Protein AF-A0A8T4DYE3-F1 (afdb_monomer)

Secondary structure (DSSP, 8-state):
--EEEEHHHHSSS---PEEEESSHHHHHHHHHHHHHHH-HHHHTT--HHHHHHHHHHHHHHH-

pLDDT: mean 87.37, std 4.98, range [66.06, 92.31]

Radius of gyration: 10.71 Å; Cα contacts (8 Å, |Δi|>4): 66; chains: 1; bounding box: 28×16×23 Å

Foldseek 3Di:
DKDWDALVQLDVDPGRDIFIDPDLVSSLVSSLVCCVPPVVVVNVVDDPVSSVSSSVSSVVRND

Solvent-accessible surface area (backbone atoms only — not comparable to full-atom values): 3708 Å² total; per-residue (Å²): 122,78,46,76,46,43,48,37,78,74,40,100,53,92,45,79,53,76,39,63,29,78,48,55,67,49,32,48,52,47,50,52,55,47,28,61,69,81,35,45,76,61,50,72,72,55,49,74,68,56,51,50,53,46,50,54,50,45,44,66,73,71,108

Structure (mmCIF, N/CA/C/O backbone):
data_AF-A0A8T4DYE3-F1
#
_entry.id   AF-A0A8T4DYE3-F1
#
loop_
_atom_site.group_PDB
_atom_site.id
_atom_site.type_symbol
_atom_site.label_atom_id
_atom_site.label_alt_id
_atom_site.label_comp_id
_atom_site.label_asym_id
_atom_site.label_entity_id
_atom_site.label_seq_id
_atom_site.pdbx_PDB_ins_code
_atom_site.Cartn_x
_atom_site.Cartn_y
_atom_site.Cartn_z
_atom_site.occupancy
_atom_site.B_iso_or_equiv
_atom_site.auth_seq_id
_atom_site.auth_comp_id
_atom_site.auth_asym_id
_atom_site.auth_atom_id
_atom_site.pdbx_PDB_model_num
ATOM 1 N N . MET A 1 1 ? -14.580 -3.983 11.252 1.00 66.06 1 MET A N 1
ATOM 2 C CA . MET A 1 1 ? -15.309 -3.619 10.012 1.00 66.06 1 MET A CA 1
ATOM 3 C C . MET A 1 1 ? -14.250 -3.404 8.943 1.00 66.06 1 MET A C 1
ATOM 5 O O . MET A 1 1 ? -13.385 -2.570 9.171 1.00 66.06 1 MET A O 1
ATOM 9 N N . MET A 1 2 ? -14.244 -4.184 7.857 1.00 73.94 2 MET A N 1
ATOM 10 C CA . MET A 1 2 ? -13.178 -4.115 6.845 1.00 73.94 2 MET A CA 1
ATOM 11 C C . MET A 1 2 ? -13.179 -2.740 6.166 1.00 73.94 2 MET A C 1
ATOM 13 O O . MET A 1 2 ? -14.188 -2.339 5.581 1.00 73.94 2 MET A O 1
ATOM 17 N N . LYS A 1 3 ? -12.064 -2.010 6.256 1.00 80.38 3 LYS A N 1
ATOM 18 C CA . LYS A 1 3 ? -11.914 -0.688 5.638 1.00 80.38 3 LYS A CA 1
ATOM 19 C C . LYS A 1 3 ? -11.330 -0.857 4.234 1.00 80.38 3 LYS A C 1
ATOM 21 O O . LYS A 1 3 ? -10.535 -1.760 3.972 1.00 80.38 3 LYS A O 1
ATOM 26 N N . CYS A 1 4 ? -11.764 0.003 3.317 1.00 85.50 4 CYS A N 1
ATOM 27 C CA . CYS A 1 4 ? -11.299 0.027 1.934 1.00 85.50 4 CYS A CA 1
ATOM 28 C C . CYS A 1 4 ? -10.711 1.406 1.638 1.00 85.50 4 CYS A C 1
ATOM 30 O O . CYS A 1 4 ? -11.399 2.406 1.830 1.00 85.50 4 CYS A O 1
ATOM 32 N N . ILE A 1 5 ? -9.473 1.450 1.152 1.00 89.25 5 ILE A N 1
ATOM 33 C CA . ILE A 1 5 ? -8.773 2.689 0.785 1.00 89.25 5 ILE A CA 1
ATOM 34 C C . ILE A 1 5 ? -8.288 2.557 -0.656 1.00 89.25 5 ILE A C 1
ATOM 36 O O . ILE A 1 5 ? -7.828 1.485 -1.052 1.00 89.25 5 ILE A O 1
ATOM 40 N N . LYS A 1 6 ? -8.378 3.608 -1.472 1.00 91.12 6 LYS A N 1
ATOM 41 C CA . LYS A 1 6 ? -7.767 3.592 -2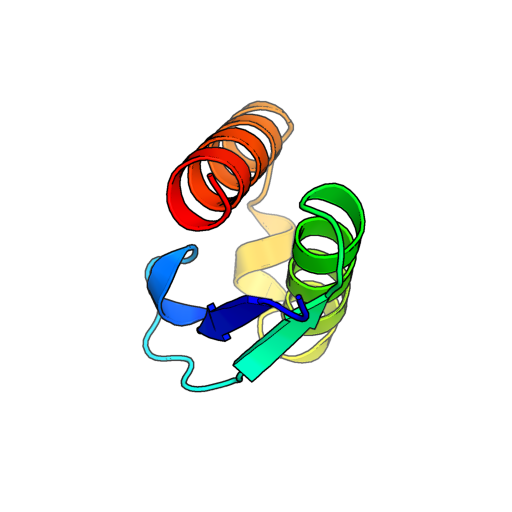.806 1.00 91.12 6 LYS A CA 1
ATOM 42 C C . LYS A 1 6 ? -6.290 3.925 -2.698 1.00 91.12 6 LYS A C 1
ATOM 44 O O . LYS A 1 6 ? -5.896 4.779 -1.912 1.00 91.12 6 LYS A O 1
ATOM 49 N N . CYS A 1 7 ? -5.461 3.317 -3.540 1.00 90.69 7 CYS A N 1
ATOM 50 C CA . CYS A 1 7 ? -4.039 3.655 -3.598 1.00 90.69 7 CYS A CA 1
ATOM 51 C C . CYS A 1 7 ? -3.831 5.165 -3.824 1.00 90.69 7 CYS A C 1
ATOM 53 O O . CYS A 1 7 ? -3.024 5.777 -3.123 1.00 90.69 7 CYS A O 1
ATOM 55 N N . SER A 1 8 ? -4.640 5.772 -4.698 1.00 89.38 8 SER A N 1
ATOM 56 C CA . SER A 1 8 ? -4.665 7.217 -4.957 1.00 89.38 8 SER A CA 1
ATOM 57 C C . SER A 1 8 ? -5.062 8.095 -3.763 1.00 89.38 8 SER A C 1
ATOM 59 O O . SER A 1 8 ? -4.779 9.289 -3.775 1.00 89.38 8 SER A O 1
ATOM 61 N N . ASP A 1 9 ? -5.729 7.549 -2.740 1.00 87.69 9 ASP A N 1
ATOM 62 C CA . ASP A 1 9 ? -6.090 8.321 -1.539 1.00 87.69 9 ASP A CA 1
ATOM 63 C C . ASP A 1 9 ? -4.856 8.580 -0.659 1.00 87.69 9 ASP A C 1
ATOM 65 O O . ASP A 1 9 ? -4.801 9.545 0.105 1.00 87.69 9 ASP A O 1
ATOM 69 N N . VAL A 1 10 ? -3.835 7.726 -0.778 1.00 86.38 10 VAL A N 1
ATOM 70 C CA . VAL A 1 10 ? -2.640 7.741 0.079 1.00 86.38 10 VAL A CA 1
ATOM 71 C C . VAL A 1 10 ? -1.399 8.189 -0.695 1.00 86.38 10 VAL A C 1
ATOM 73 O O . VAL A 1 10 ? -0.595 8.997 -0.204 1.00 86.38 10 VAL A O 1
ATOM 76 N N . MET A 1 11 ? -1.270 7.696 -1.927 1.00 81.06 11 MET A N 1
ATOM 77 C CA . MET A 1 11 ? -0.197 7.991 -2.872 1.00 81.06 11 MET A CA 1
ATOM 78 C C . MET A 1 11 ? -0.674 9.040 -3.875 1.00 81.06 11 MET A C 1
ATOM 80 O O . MET A 1 11 ? -1.806 8.996 -4.340 1.00 81.06 11 MET A O 1
ATOM 84 N N . ARG A 1 12 ? 0.191 9.990 -4.247 1.00 74.12 12 ARG A N 1
ATOM 85 C CA . ARG A 1 12 ? -0.140 11.027 -5.242 1.00 74.12 12 ARG A CA 1
ATOM 86 C C . ARG A 1 12 ? -0.051 10.475 -6.671 1.00 74.12 12 ARG A C 1
ATOM 88 O O . ARG A 1 12 ? 0.726 10.969 -7.481 1.00 74.12 12 ARG A O 1
ATOM 95 N N . ASN A 1 13 ? -0.837 9.449 -6.969 1.00 78.19 13 ASN A N 1
ATOM 96 C CA .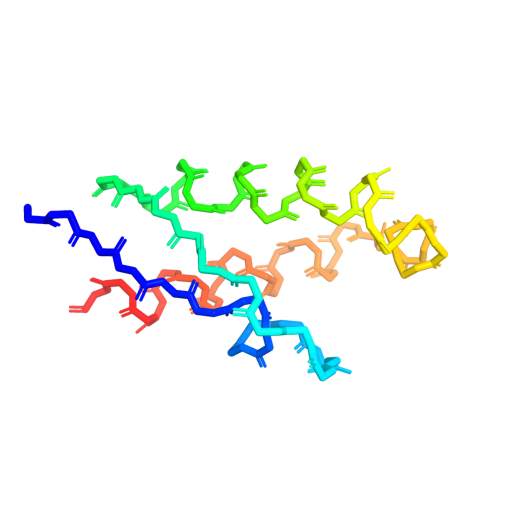 ASN A 1 13 ? -0.934 8.848 -8.292 1.00 78.19 13 ASN A CA 1
ATOM 97 C C . ASN A 1 13 ? -2.404 8.643 -8.695 1.00 78.19 13 ASN A C 1
ATOM 99 O O . ASN A 1 13 ? -3.320 8.808 -7.894 1.00 78.19 13 ASN A O 1
ATOM 103 N N . SER A 1 14 ? -2.640 8.302 -9.961 1.00 84.44 14 SER A N 1
ATOM 104 C CA . SER A 1 14 ? -3.974 8.023 -10.508 1.00 84.44 14 SER A CA 1
ATOM 105 C C . SER A 1 14 ? -4.407 6.558 -10.318 1.00 84.44 14 SER A C 1
ATOM 107 O O . SER A 1 14 ? -5.268 6.065 -11.047 1.00 84.44 14 SER A O 1
ATOM 109 N N . CYS A 1 15 ? -3.814 5.830 -9.362 1.00 89.88 15 CYS A N 1
ATOM 110 C CA . CYS A 1 15 ? -4.078 4.406 -9.183 1.00 89.88 15 CYS A CA 1
ATOM 111 C C . CYS A 1 15 ? -5.420 4.151 -8.483 1.00 89.88 15 CYS A C 1
ATOM 113 O O . CYS A 1 15 ? -5.590 4.435 -7.298 1.00 89.88 15 CYS A O 1
ATOM 115 N N . SER A 1 16 ? -6.352 3.519 -9.198 1.00 90.00 16 SER A N 1
ATOM 116 C CA . SER A 1 16 ? -7.681 3.151 -8.695 1.00 90.00 16 SER A CA 1
ATOM 117 C C . SER A 1 16 ? -7.720 1.835 -7.903 1.00 90.00 16 SER A C 1
ATOM 119 O O . SER A 1 16 ? -8.806 1.371 -7.553 1.00 90.00 16 SER A O 1
ATOM 121 N N . PHE A 1 17 ? -6.566 1.222 -7.617 1.00 92.25 17 PHE A N 1
ATOM 122 C CA . PHE A 1 17 ? -6.496 -0.049 -6.896 1.00 92.25 17 PHE A CA 1
ATOM 123 C C . PHE A 1 17 ? -7.064 0.088 -5.477 1.00 92.25 17 PHE A C 1
ATOM 125 O O . PHE A 1 17 ? -6.682 0.995 -4.734 1.00 92.25 17 PHE A O 1
ATOM 132 N N . ILE A 1 18 ? -7.975 -0.819 -5.111 1.00 91.06 18 ILE A N 1
ATOM 133 C CA . ILE A 1 18 ? -8.629 -0.835 -3.800 1.00 91.06 18 ILE A CA 1
ATOM 134 C C . ILE A 1 18 ? -7.844 -1.738 -2.858 1.00 91.06 18 ILE A C 1
ATOM 136 O O . ILE A 1 18 ? -7.742 -2.944 -3.071 1.00 91.06 18 ILE A O 1
ATOM 140 N N . LEU A 1 19 ? -7.348 -1.150 -1.782 1.00 90.38 19 LEU A N 1
ATOM 141 C CA . LEU A 1 19 ? -6.639 -1.825 -0.711 1.00 90.38 19 LEU A CA 1
ATOM 142 C C . LEU A 1 19 ? -7.629 -2.130 0.401 1.00 90.38 19 LEU A C 1
ATOM 144 O O . LEU A 1 19 ? -8.380 -1.256 0.838 1.00 90.38 19 LEU A O 1
ATOM 148 N N . ARG A 1 20 ? -7.645 -3.388 0.830 1.00 90.00 20 ARG A N 1
ATOM 149 C CA . ARG A 1 20 ? -8.538 -3.889 1.873 1.00 90.00 20 ARG A CA 1
ATOM 150 C C . ARG A 1 20 ? -7.702 -4.329 3.066 1.00 90.00 20 ARG A C 1
ATOM 152 O O . ARG A 1 20 ? -6.616 -4.871 2.873 1.00 90.00 20 ARG A O 1
ATOM 159 N N . GLY A 1 21 ? -8.210 -4.098 4.266 1.00 89.44 21 GLY A N 1
ATOM 160 C CA . GLY A 1 21 ? -7.596 -4.556 5.509 1.00 89.44 21 GLY A CA 1
ATOM 161 C C . GLY A 1 21 ? -8.510 -4.288 6.696 1.00 89.44 21 GLY A C 1
ATOM 162 O O . GLY A 1 21 ? -9.433 -3.466 6.617 1.00 89.44 21 GLY A O 1
ATOM 163 N N . GLU A 1 22 ? -8.286 -5.014 7.785 1.00 89.81 22 GLU A N 1
ATOM 164 C CA . GLU A 1 22 ? -9.017 -4.814 9.035 1.00 89.81 22 GLU A CA 1
ATOM 165 C C . GLU A 1 22 ? -8.295 -3.806 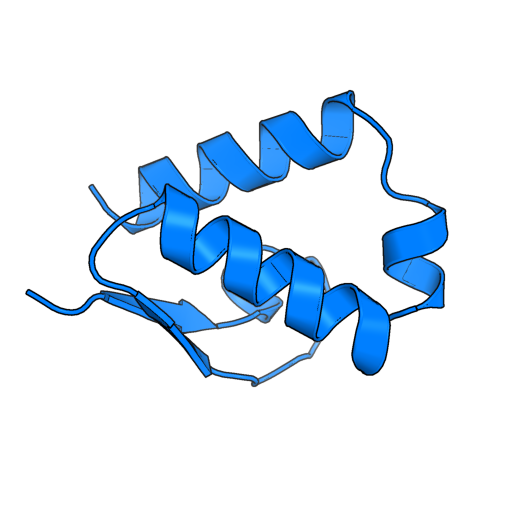9.933 1.00 89.81 22 GLU A C 1
ATOM 167 O O . GLU A 1 22 ? -8.942 -3.064 10.673 1.00 89.81 22 GLU A O 1
ATOM 172 N N . THR A 1 23 ? -6.971 -3.720 9.797 1.00 90.25 23 THR A N 1
ATOM 173 C CA . THR A 1 23 ? -6.091 -2.818 10.547 1.00 90.25 23 THR A CA 1
ATOM 174 C C . THR A 1 23 ? -5.296 -1.878 9.636 1.00 90.25 23 THR A C 1
ATOM 176 O O . THR A 1 23 ? -5.107 -2.141 8.445 1.00 90.25 23 THR A O 1
ATOM 179 N N . ALA A 1 24 ? -4.814 -0.763 10.196 1.00 89.56 24 ALA A N 1
ATOM 180 C CA . ALA A 1 24 ? -3.968 0.184 9.467 1.00 89.56 24 ALA A CA 1
ATOM 181 C C . ALA A 1 24 ? -2.662 -0.454 8.985 1.00 89.56 24 ALA A C 1
ATOM 183 O O . ALA A 1 24 ? -2.261 -0.227 7.845 1.00 89.56 24 ALA A O 1
ATOM 184 N N . GLU A 1 25 ? -2.051 -1.308 9.808 1.00 90.44 25 GLU A N 1
ATOM 185 C CA . GLU A 1 25 ? -0.831 -2.034 9.451 1.00 90.44 25 GLU A CA 1
ATOM 186 C C . GLU A 1 25 ? -1.033 -2.937 8.228 1.00 90.44 25 GLU A C 1
ATOM 188 O O . GLU A 1 25 ? -0.221 -2.904 7.303 1.00 90.44 25 GLU A O 1
ATOM 193 N N . GLU A 1 26 ? -2.141 -3.682 8.161 1.00 91.62 26 GLU A N 1
ATOM 194 C CA . GLU A 1 26 ? -2.454 -4.513 6.992 1.00 91.62 26 GLU A CA 1
ATOM 195 C C . GLU A 1 26 ? -2.649 -3.682 5.725 1.00 91.62 26 GLU A C 1
ATOM 197 O O . GLU A 1 26 ? -2.191 -4.061 4.645 1.00 91.62 26 GLU A O 1
ATOM 202 N N . VAL A 1 27 ? -3.324 -2.533 5.832 1.00 91.31 27 VAL A N 1
ATOM 203 C CA . VAL A 1 27 ? -3.532 -1.659 4.675 1.00 91.31 27 VAL A CA 1
ATOM 204 C C . VAL A 1 27 ? -2.210 -1.046 4.211 1.00 91.31 27 VAL A C 1
ATOM 206 O O . VAL A 1 27 ? -1.957 -1.013 3.006 1.00 91.31 27 VAL A O 1
ATOM 209 N N . VAL A 1 28 ? -1.336 -0.626 5.132 1.00 91.00 28 VAL A N 1
ATOM 210 C CA . VAL A 1 28 ? 0.021 -0.144 4.816 1.00 91.00 28 VAL A CA 1
ATOM 211 C C . VAL A 1 28 ? 0.841 -1.226 4.116 1.00 91.00 28 VAL A C 1
ATOM 213 O O . VAL A 1 28 ? 1.436 -0.962 3.067 1.00 91.00 28 VAL A O 1
ATOM 216 N N . ASP A 1 29 ? 0.848 -2.451 4.640 1.00 91.88 29 ASP A N 1
ATOM 217 C CA . ASP A 1 29 ? 1.560 -3.573 4.027 1.00 91.88 29 ASP A CA 1
ATOM 218 C C . ASP A 1 29 ? 1.030 -3.871 2.614 1.00 91.88 29 ASP A C 1
ATOM 220 O O . ASP A 1 29 ? 1.808 -3.998 1.663 1.00 91.88 29 ASP A O 1
ATOM 224 N N . ASN A 1 30 ? -0.293 -3.860 2.432 1.00 91.50 30 ASN A N 1
ATOM 225 C CA . ASN A 1 30 ? -0.917 -4.022 1.122 1.00 91.50 30 ASN A CA 1
ATOM 226 C C . ASN A 1 30 ? -0.554 -2.884 0.153 1.00 91.50 30 ASN A C 1
ATOM 228 O O . ASN A 1 30 ? -0.280 -3.156 -1.019 1.00 91.50 30 ASN A O 1
ATOM 232 N N . ILE A 1 31 ? -0.481 -1.628 0.617 1.00 90.00 31 ILE A N 1
ATOM 233 C CA . ILE A 1 31 ? -0.050 -0.480 -0.205 1.00 90.00 31 ILE A CA 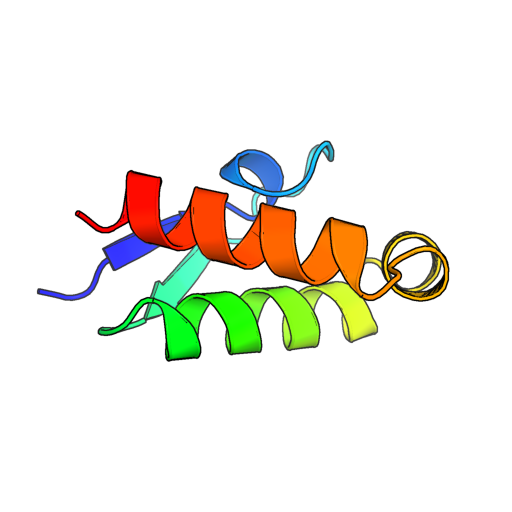1
ATOM 234 C C . ILE A 1 31 ? 1.379 -0.689 -0.683 1.00 90.00 31 ILE A C 1
ATOM 236 O O . ILE A 1 31 ? 1.688 -0.477 -1.855 1.00 90.00 31 ILE A O 1
ATOM 240 N N . VAL A 1 32 ? 2.256 -1.123 0.217 1.00 90.00 32 VAL A N 1
ATOM 241 C CA . VAL A 1 32 ? 3.678 -1.333 -0.059 1.00 90.00 32 VAL A CA 1
ATOM 242 C C . VAL A 1 32 ? 3.874 -2.499 -1.023 1.00 90.00 32 VAL A C 1
ATOM 244 O O . VAL A 1 32 ? 4.661 -2.385 -1.966 1.00 90.00 32 VAL A O 1
ATOM 247 N N . LYS A 1 33 ? 3.157 -3.610 -0.823 1.00 91.50 33 LYS A N 1
ATOM 248 C CA . LYS A 1 33 ? 3.167 -4.766 -1.730 1.00 91.50 33 LYS A CA 1
ATOM 249 C C . LYS A 1 33 ? 2.680 -4.375 -3.121 1.00 91.50 33 LYS A C 1
ATOM 251 O O . LYS A 1 33 ? 3.391 -4.618 -4.095 1.00 91.50 33 LYS A O 1
ATOM 256 N N . HIS A 1 34 ? 1.533 -3.702 -3.207 1.00 92.31 34 HIS A N 1
ATOM 257 C CA . HIS A 1 34 ? 0.998 -3.176 -4.462 1.00 92.31 34 HIS A CA 1
ATOM 258 C C . HIS A 1 34 ? 1.988 -2.222 -5.136 1.00 92.31 34 HIS A C 1
ATOM 260 O O . HIS A 1 34 ? 2.347 -2.412 -6.295 1.00 92.31 34 HIS A O 1
ATOM 266 N N . GLY A 1 35 ? 2.524 -1.250 -4.395 1.00 90.56 35 GLY A N 1
ATOM 267 C CA . GLY A 1 35 ? 3.504 -0.294 -4.896 1.00 90.56 35 GLY A CA 1
ATOM 268 C C . GLY A 1 35 ? 4.765 -0.969 -5.439 1.00 90.56 35 GLY A C 1
ATOM 269 O O . GLY A 1 35 ? 5.275 -0.572 -6.482 1.00 90.56 35 GLY A O 1
ATOM 270 N N . LYS A 1 36 ? 5.266 -2.026 -4.789 1.00 89.50 36 LYS A N 1
ATOM 271 C CA . LYS A 1 36 ? 6.444 -2.787 -5.254 1.00 89.50 36 LYS A CA 1
ATOM 272 C C . LYS A 1 36 ? 6.196 -3.567 -6.547 1.00 89.50 36 LYS A C 1
ATOM 274 O O . LYS A 1 36 ? 7.168 -3.988 -7.176 1.00 89.50 36 LYS A O 1
ATOM 279 N N . ILE A 1 37 ? 4.940 -3.780 -6.925 1.00 90.75 37 ILE A N 1
ATOM 280 C CA . ILE A 1 37 ? 4.552 -4.514 -8.132 1.00 90.75 37 ILE A CA 1
ATOM 281 C C . ILE A 1 37 ? 4.156 -3.525 -9.234 1.00 90.75 37 ILE A C 1
ATOM 283 O O . ILE A 1 37 ? 4.752 -3.537 -10.307 1.00 90.75 37 ILE A O 1
ATOM 287 N N . ALA A 1 38 ? 3.202 -2.637 -8.951 1.00 88.75 38 ALA A N 1
ATOM 288 C CA . ALA A 1 38 ? 2.595 -1.727 -9.920 1.00 88.75 38 ALA A CA 1
ATOM 289 C C . ALA A 1 38 ? 3.295 -0.359 -10.029 1.00 88.75 38 ALA A C 1
ATOM 291 O O . ALA A 1 38 ? 3.229 0.280 -11.075 1.00 88.75 38 ALA A O 1
ATOM 292 N N . HIS A 1 39 ? 3.988 0.095 -8.976 1.00 88.19 39 HIS A N 1
ATOM 293 C CA . HIS A 1 39 ? 4.588 1.437 -8.882 1.00 88.19 39 HIS A CA 1
ATOM 294 C C . HIS A 1 39 ? 6.062 1.386 -8.453 1.00 88.19 39 HIS A C 1
ATOM 296 O O . HIS A 1 39 ? 6.520 2.162 -7.609 1.00 88.19 39 HIS A O 1
ATOM 302 N N . ARG A 1 40 ? 6.828 0.450 -9.032 1.00 85.12 40 ARG A N 1
ATOM 303 C CA . ARG A 1 40 ? 8.230 0.173 -8.659 1.00 85.12 40 ARG A CA 1
ATOM 304 C C . ARG A 1 40 ? 9.095 1.428 -8.567 1.00 85.12 40 ARG A C 1
ATOM 306 O O . ARG A 1 40 ? 9.909 1.547 -7.656 1.00 85.12 40 ARG A O 1
ATOM 313 N N . GLU A 1 41 ? 8.932 2.350 -9.509 1.00 84.94 41 GLU A N 1
ATOM 314 C CA . GLU A 1 41 ? 9.714 3.586 -9.568 1.00 84.94 41 GLU A CA 1
ATOM 315 C C . GLU A 1 41 ? 9.349 4.605 -8.483 1.00 84.94 41 GLU A C 1
ATOM 317 O O . GLU A 1 41 ? 10.225 5.344 -8.030 1.00 84.94 41 GLU A O 1
ATOM 322 N N . GLU A 1 42 ? 8.089 4.643 -8.040 1.00 81.38 42 GLU A N 1
ATOM 323 C CA . GLU A 1 42 ? 7.696 5.448 -6.879 1.00 81.38 42 GLU A CA 1
ATOM 324 C C . GLU A 1 42 ? 8.251 4.834 -5.593 1.00 81.38 42 GLU A C 1
ATOM 326 O O . GLU A 1 42 ? 8.847 5.541 -4.780 1.00 81.38 42 GLU A O 1
ATOM 33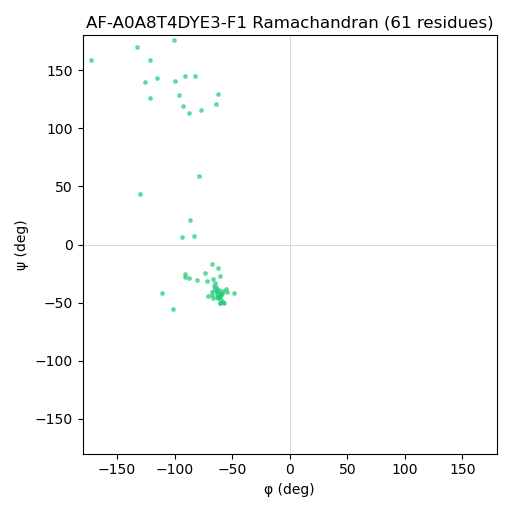1 N N . MET A 1 43 ? 8.147 3.508 -5.446 1.00 83.50 43 MET A N 1
AT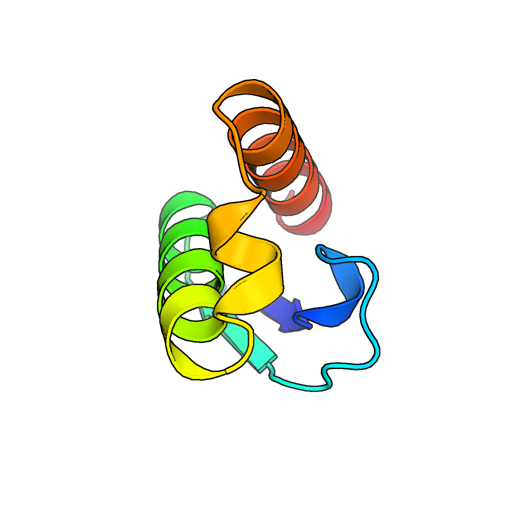OM 332 C CA . MET A 1 43 ? 8.629 2.808 -4.252 1.00 83.50 43 MET A CA 1
ATOM 333 C C . MET A 1 43 ? 10.143 2.890 -4.077 1.00 83.50 43 MET A C 1
ATOM 335 O O . MET A 1 43 ? 10.620 2.995 -2.951 1.00 83.50 43 MET A O 1
ATOM 339 N N . LYS A 1 44 ? 10.916 2.913 -5.170 1.00 84.50 44 LYS A N 1
ATOM 340 C CA . LYS A 1 44 ? 12.369 3.152 -5.108 1.00 84.50 44 LYS A CA 1
ATOM 341 C C . LYS A 1 44 ? 12.727 4.514 -4.504 1.00 84.50 44 LYS A C 1
ATOM 343 O O . LYS A 1 44 ? 13.810 4.661 -3.951 1.00 84.50 44 LYS A O 1
ATOM 348 N N . ARG A 1 45 ? 11.840 5.510 -4.606 1.00 83.00 45 ARG A N 1
ATOM 349 C CA . ARG A 1 45 ? 12.025 6.863 -4.045 1.00 83.00 45 ARG A CA 1
ATOM 350 C C . ARG A 1 45 ? 11.410 7.018 -2.654 1.00 83.00 45 ARG A C 1
ATOM 352 O O . ARG A 1 45 ? 11.332 8.146 -2.146 1.00 83.00 45 ARG A O 1
ATOM 359 N N . MET A 1 46 ? 10.916 5.928 -2.072 1.00 82.94 46 MET A N 1
ATOM 360 C CA . MET A 1 46 ? 10.293 5.924 -0.760 1.00 82.94 46 MET A CA 1
ATOM 361 C C . MET A 1 46 ? 11.373 5.733 0.305 1.00 82.94 46 MET A C 1
ATOM 363 O O . MET A 1 46 ? 12.031 4.700 0.370 1.00 82.94 46 MET A O 1
ATOM 367 N N . ASN A 1 47 ? 11.587 6.769 1.112 1.00 86.62 47 ASN A N 1
ATOM 368 C CA . ASN A 1 47 ? 12.490 6.746 2.259 1.00 86.62 47 ASN A CA 1
ATOM 369 C C . ASN A 1 47 ? 11.684 6.561 3.560 1.00 86.62 47 ASN A C 1
ATOM 371 O O . ASN A 1 47 ? 10.450 6.558 3.543 1.00 86.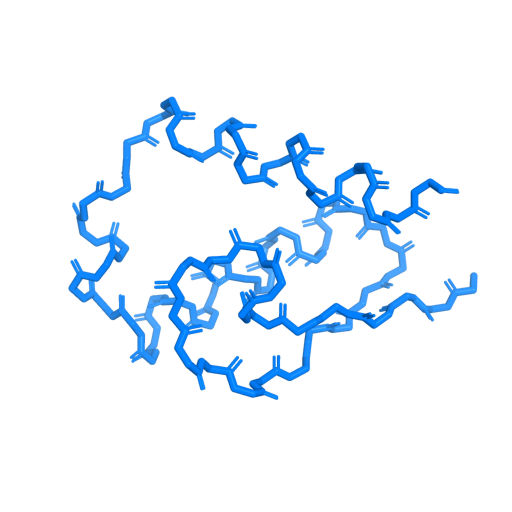62 47 ASN A O 1
ATOM 375 N N . HIS A 1 48 ? 12.378 6.435 4.695 1.00 88.12 48 HIS A N 1
ATOM 376 C CA . HIS A 1 48 ? 11.743 6.266 6.010 1.00 88.12 48 HIS A CA 1
ATOM 377 C C . HIS A 1 48 ? 10.734 7.376 6.342 1.00 88.12 48 HIS A C 1
ATOM 379 O O . HIS A 1 48 ? 9.676 7.100 6.901 1.00 88.12 48 HIS A O 1
ATOM 385 N N . GLU A 1 49 ? 11.019 8.624 5.966 1.00 90.12 49 GLU A N 1
ATOM 386 C CA . GLU A 1 49 ? 10.114 9.748 6.224 1.00 90.12 49 GLU A CA 1
ATOM 387 C C . GLU A 1 49 ? 8.803 9.625 5.435 1.00 90.12 49 GLU A C 1
ATOM 389 O O . GLU A 1 49 ? 7.719 9.750 6.005 1.00 90.12 49 GLU A O 1
ATOM 394 N N . LYS A 1 50 ? 8.880 9.297 4.139 1.00 85.50 50 LYS A N 1
ATOM 395 C CA . LYS A 1 50 ? 7.693 9.052 3.308 1.00 85.50 50 LYS A CA 1
ATOM 396 C C . LYS A 1 50 ? 6.896 7.844 3.787 1.00 85.50 50 LYS A C 1
ATOM 398 O O . LYS A 1 50 ? 5.671 7.887 3.748 1.00 85.50 50 LYS A O 1
ATOM 403 N N . MET A 1 51 ? 7.575 6.803 4.267 1.00 86.94 51 MET A N 1
ATOM 404 C CA . MET A 1 51 ? 6.924 5.634 4.856 1.00 86.94 51 MET A CA 1
ATOM 405 C C . MET A 1 51 ? 6.135 6.011 6.117 1.00 86.94 51 MET A C 1
ATOM 407 O O . MET A 1 51 ? 4.989 5.605 6.273 1.00 86.94 51 MET A O 1
ATOM 411 N N . ARG A 1 52 ? 6.700 6.863 6.982 1.00 90.12 52 ARG A N 1
ATOM 412 C CA . ARG A 1 52 ? 5.997 7.370 8.167 1.00 90.12 52 ARG A CA 1
ATOM 413 C C . ARG A 1 52 ? 4.801 8.253 7.800 1.00 90.12 52 ARG A C 1
ATOM 415 O O . ARG A 1 52 ? 3.757 8.162 8.433 1.00 90.12 52 ARG A O 1
ATOM 422 N N . GLN A 1 53 ? 4.923 9.095 6.772 1.00 90.00 53 GLN A N 1
ATOM 423 C CA . GLN A 1 53 ? 3.788 9.886 6.283 1.00 90.00 53 GLN A CA 1
ATOM 424 C C . GLN A 1 53 ? 2.680 9.012 5.685 1.00 90.00 53 GLN A C 1
ATOM 426 O O . GLN A 1 53 ? 1.506 9.345 5.831 1.00 90.00 53 GLN A O 1
ATOM 431 N N . LEU A 1 54 ? 3.039 7.915 5.011 1.00 88.69 54 LEU A N 1
ATOM 432 C CA . LEU A 1 54 ? 2.081 6.930 4.515 1.00 88.69 54 LEU A CA 1
ATOM 433 C C . LEU A 1 54 ? 1.290 6.321 5.677 1.00 88.69 54 LEU A C 1
ATOM 435 O O . LEU A 1 54 ? 0.065 6.336 5.639 1.00 88.69 54 LEU A O 1
ATOM 439 N N . ASP A 1 55 ? 1.988 5.860 6.715 1.00 89.75 55 ASP A N 1
ATOM 440 C CA . ASP A 1 55 ? 1.379 5.270 7.909 1.00 89.75 55 ASP A CA 1
ATOM 441 C C . ASP A 1 55 ? 0.385 6.232 8.584 1.00 89.75 55 ASP A C 1
ATOM 443 O O . ASP A 1 55 ? -0.786 5.897 8.751 1.00 89.75 55 ASP A O 1
ATOM 447 N N . ILE A 1 56 ? 0.795 7.482 8.832 1.00 91.50 56 ILE A N 1
ATOM 448 C CA . ILE A 1 56 ? -0.076 8.515 9.421 1.00 91.50 56 ILE A CA 1
ATOM 449 C C . ILE A 1 56 ? -1.320 8.764 8.556 1.00 91.50 56 ILE A C 1
ATOM 451 O O . ILE A 1 56 ? -2.427 8.891 9.078 1.00 91.50 56 ILE A O 1
ATOM 455 N N . LYS A 1 57 ? -1.168 8.834 7.226 1.00 90.31 57 LYS A N 1
ATOM 456 C CA . LYS A 1 57 ? -2.313 9.014 6.320 1.00 90.31 57 LYS A CA 1
ATOM 457 C C . LYS A 1 57 ? -3.284 7.843 6.397 1.00 90.31 57 LYS A C 1
ATOM 459 O O . LYS A 1 57 ? -4.485 8.077 6.463 1.00 90.31 57 LYS A O 1
ATOM 464 N N . VAL A 1 58 ? -2.780 6.608 6.393 1.00 90.75 58 VAL A N 1
ATOM 465 C CA . VAL A 1 58 ? -3.626 5.412 6.498 1.00 90.75 58 VAL A CA 1
ATOM 466 C C . VAL A 1 58 ? -4.362 5.401 7.834 1.00 90.75 58 VAL A C 1
ATOM 468 O O . VAL A 1 58 ? -5.577 5.218 7.843 1.00 90.75 58 VAL A O 1
ATOM 471 N N . GLN A 1 59 ? -3.675 5.681 8.943 1.00 89.69 59 GLN A N 1
ATOM 472 C CA . GLN A 1 59 ? -4.312 5.756 10.260 1.00 89.69 59 GLN A CA 1
ATOM 473 C C . GLN A 1 59 ? -5.406 6.830 10.321 1.00 89.69 59 GLN A C 1
ATOM 475 O O . GLN A 1 59 ? -6.485 6.566 10.845 1.00 89.69 59 GLN A O 1
ATOM 480 N N . ASN A 1 60 ? -5.181 8.007 9.731 1.00 89.50 60 ASN A N 1
ATOM 481 C CA . ASN A 1 60 ? -6.185 9.074 9.679 1.00 89.50 60 ASN A CA 1
ATOM 482 C C . ASN A 1 60 ? -7.416 8.724 8.829 1.00 89.50 60 ASN A C 1
ATOM 484 O O . ASN A 1 60 ? -8.490 9.246 9.093 1.00 89.50 60 ASN A O 1
ATOM 488 N N . ILE A 1 61 ? -7.269 7.885 7.800 1.00 87.62 61 ILE A N 1
ATOM 489 C CA . ILE A 1 61 ? -8.394 7.431 6.964 1.00 87.62 61 ILE A CA 1
ATOM 490 C C . ILE A 1 61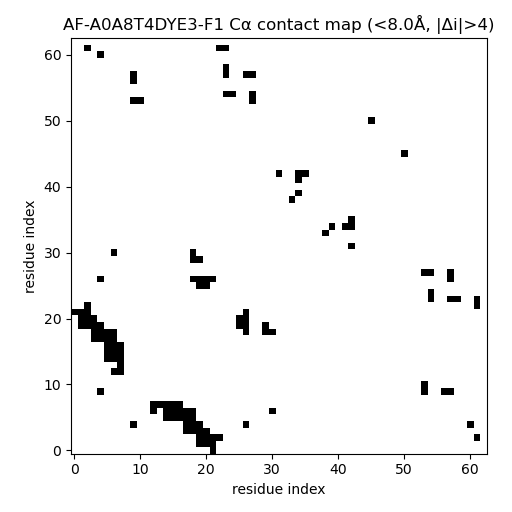 ? -9.167 6.293 7.653 1.00 87.62 61 ILE A C 1
ATOM 492 O O . ILE A 1 61 ? -10.363 6.107 7.417 1.00 87.62 61 ILE A O 1
ATOM 496 N N . MET A 1 62 ? -8.481 5.480 8.460 1.00 83.50 62 MET A N 1
ATOM 497 C CA . MET A 1 62 ? -9.071 4.295 9.084 1.00 83.50 62 MET A CA 1
ATOM 498 C C . MET A 1 62 ? -9.764 4.565 10.419 1.00 83.50 62 MET A C 1
ATOM 500 O O . MET A 1 62 ? -10.727 3.846 10.710 1.00 83.50 62 MET A O 1
ATOM 504 N N . ASN A 1 63 ? -9.325 5.578 11.171 1.00 79.75 63 ASN A N 1
ATOM 505 C CA . ASN A 1 63 ? -10.045 6.113 12.334 1.00 79.75 63 ASN A CA 1
ATOM 506 C C . ASN A 1 63 ? -11.347 6.804 11.911 1.00 79.75 63 ASN A C 1
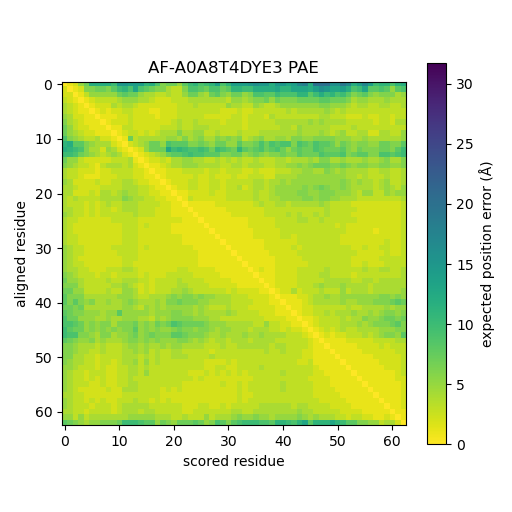ATOM 508 O O . ASN A 1 63 ? -12.374 6.550 12.576 1.00 79.75 63 ASN A O 1
#

Sequence (63 aa):
MMKCIKCSDVMRNSCSFILRGETAEEVVDNIVKHGKIAHREEMKRMNHEKMRQLDIKVQNIMN

Mean predicted aligned error: 3.6 Å